Protein AF-A0A7C3QCJ1-F1 (afdb_monomer)

Structure (mmCIF, N/CA/C/O backbone):
data_AF-A0A7C3QCJ1-F1
#
_entry.id   AF-A0A7C3QCJ1-F1
#
loop_
_atom_site.group_PDB
_atom_site.id
_atom_site.type_symbol
_atom_site.label_atom_id
_atom_site.label_alt_id
_atom_site.label_comp_id
_atom_site.label_asym_id
_atom_site.label_entity_id
_atom_site.label_seq_id
_atom_site.pdbx_PDB_ins_code
_atom_site.Cartn_x
_atom_site.Cartn_y
_atom_site.Cartn_z
_atom_site.occupancy
_atom_site.B_iso_or_equiv
_atom_site.auth_seq_id
_atom_site.auth_comp_id
_atom_site.auth_asym_id
_atom_site.auth_atom_id
_atom_site.pdbx_PDB_model_num
ATOM 1 N N . MET A 1 1 ? -10.443 -19.341 -6.852 1.00 57.94 1 MET A N 1
ATOM 2 C CA . MET A 1 1 ? -9.306 -18.394 -6.802 1.00 57.94 1 MET A CA 1
ATOM 3 C C . MET A 1 1 ? -9.192 -17.899 -5.368 1.00 57.94 1 MET A C 1
ATOM 5 O O . MET A 1 1 ? -10.206 -17.455 -4.836 1.00 57.94 1 MET A O 1
ATOM 9 N N . ALA A 1 2 ? -8.041 -18.061 -4.709 1.00 78.69 2 ALA A N 1
ATOM 10 C CA . ALA A 1 2 ? -7.863 -17.584 -3.336 1.00 78.69 2 ALA A CA 1
ATOM 11 C C . ALA A 1 2 ? -8.094 -16.061 -3.277 1.00 78.69 2 ALA A C 1
ATOM 13 O O . ALA A 1 2 ? -7.803 -15.354 -4.245 1.00 78.69 2 ALA A O 1
ATOM 14 N N . GLY A 1 3 ? -8.625 -15.540 -2.164 1.00 90.12 3 GLY A N 1
ATOM 15 C CA . GLY A 1 3 ? -8.969 -14.112 -2.040 1.00 90.12 3 GLY A CA 1
ATOM 16 C C . GLY A 1 3 ? -7.797 -13.168 -2.343 1.00 90.12 3 GLY A C 1
ATOM 17 O O . GLY A 1 3 ? -7.993 -12.096 -2.912 1.00 90.12 3 GLY A O 1
ATOM 18 N N . PHE A 1 4 ? -6.572 -13.612 -2.054 1.00 89.50 4 PHE A N 1
ATOM 19 C CA . PHE A 1 4 ? -5.340 -12.893 -2.362 1.00 89.50 4 PHE A CA 1
ATOM 20 C C . PHE A 1 4 ? -5.078 -12.743 -3.867 1.00 89.50 4 PHE A C 1
ATOM 22 O O . PHE A 1 4 ? -4.797 -11.639 -4.327 1.00 89.50 4 PHE A O 1
ATOM 29 N N . ASP A 1 5 ? -5.227 -13.808 -4.658 1.00 92.81 5 ASP A N 1
ATOM 30 C CA . ASP A 1 5 ? -4.976 -13.741 -6.104 1.00 92.81 5 ASP A CA 1
ATOM 31 C C . ASP A 1 5 ? -6.014 -12.850 -6.796 1.00 92.81 5 ASP A C 1
ATOM 33 O O . ASP A 1 5 ? -5.682 -12.087 -7.705 1.00 92.81 5 ASP A O 1
ATOM 37 N N . LYS A 1 6 ? -7.265 -12.871 -6.311 1.00 93.69 6 LYS A N 1
ATOM 38 C CA . LYS A 1 6 ? -8.297 -11.929 -6.763 1.00 93.69 6 LYS A CA 1
ATOM 39 C C . LYS A 1 6 ? -7.908 -10.488 -6.427 1.00 93.69 6 LYS A C 1
ATOM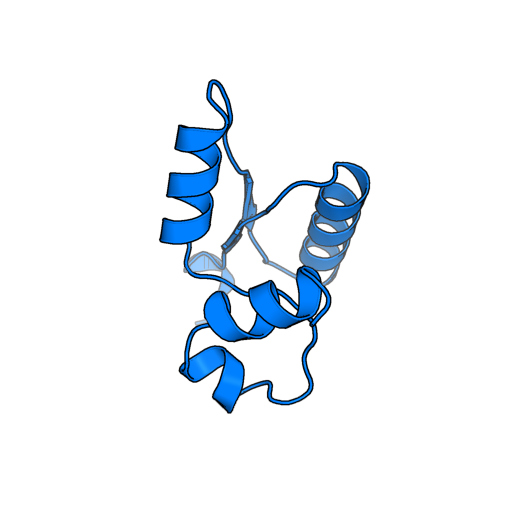 41 O O . LYS A 1 6 ? -8.031 -9.622 -7.289 1.00 93.69 6 LYS A O 1
ATOM 46 N N . ALA A 1 7 ? -7.413 -10.230 -5.214 1.00 92.31 7 ALA A N 1
ATOM 47 C CA . ALA A 1 7 ? -6.956 -8.903 -4.805 1.00 92.31 7 ALA A CA 1
ATOM 48 C C . ALA A 1 7 ? -5.787 -8.402 -5.666 1.00 92.31 7 ALA A C 1
ATOM 50 O O . ALA A 1 7 ? -5.795 -7.244 -6.076 1.00 92.31 7 ALA A O 1
ATOM 51 N N . LEU A 1 8 ? -4.822 -9.264 -6.003 1.00 93.00 8 LEU A N 1
ATOM 52 C CA . LEU A 1 8 ? -3.726 -8.909 -6.909 1.00 93.00 8 LEU A CA 1
ATOM 53 C C . LEU A 1 8 ? -4.226 -8.558 -8.313 1.00 93.00 8 LEU A C 1
ATOM 55 O O . LEU A 1 8 ? -3.745 -7.583 -8.887 1.00 93.00 8 LEU A O 1
ATOM 59 N N . ALA A 1 9 ? -5.192 -9.314 -8.841 1.00 90.56 9 ALA A N 1
ATOM 60 C CA . ALA A 1 9 ? -5.739 -9.093 -10.177 1.00 90.56 9 ALA A CA 1
ATOM 61 C C . ALA A 1 9 ? -6.521 -7.773 -10.297 1.00 90.56 9 ALA A C 1
ATOM 63 O O . ALA A 1 9 ? -6.416 -7.097 -11.316 1.00 90.56 9 ALA A O 1
ATOM 64 N N . VAL A 1 10 ? -7.294 -7.398 -9.270 1.00 91.69 10 VAL A N 1
ATOM 65 C CA . VAL A 1 10 ? -8.154 -6.196 -9.319 1.00 91.69 10 VAL A CA 1
ATOM 66 C C . VAL A 1 10 ? -7.511 -4.954 -8.706 1.00 91.69 10 VAL A C 1
ATOM 68 O O . VAL A 1 10 ? -7.829 -3.835 -9.097 1.00 91.69 10 VAL A O 1
ATOM 71 N N . GLY A 1 11 ? -6.646 -5.131 -7.707 1.00 91.81 11 GLY A N 1
ATOM 72 C CA . GLY A 1 11 ? -6.097 -4.032 -6.918 1.00 91.81 11 GLY A CA 1
ATOM 73 C C . GLY A 1 11 ? -4.898 -3.357 -7.573 1.00 91.81 11 GLY A C 1
ATOM 74 O O . GLY A 1 11 ? -4.692 -2.159 -7.374 1.00 91.81 11 GLY A O 1
ATOM 75 N N . ARG A 1 12 ? -4.110 -4.106 -8.353 1.00 95.94 12 ARG A N 1
ATOM 76 C CA . ARG A 1 12 ? -2.903 -3.589 -9.003 1.00 95.94 12 ARG A CA 1
ATOM 77 C C . ARG A 1 12 ? -3.268 -2.797 -10.263 1.00 95.94 12 ARG A C 1
ATOM 79 O O . ARG A 1 12 ? -3.834 -3.375 -11.189 1.00 95.94 12 ARG A O 1
ATOM 86 N N . PRO A 1 13 ? -2.916 -1.503 -10.351 1.00 94.62 13 PRO A N 1
ATOM 87 C CA . PRO A 1 13 ? -3.175 -0.713 -11.549 1.00 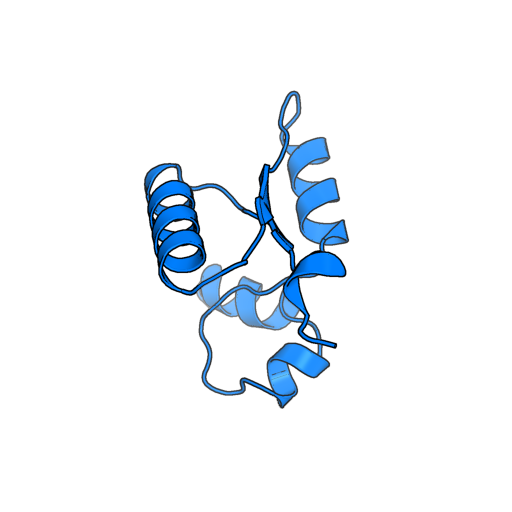94.62 13 PRO A CA 1
ATOM 88 C C . PRO A 1 13 ? -2.434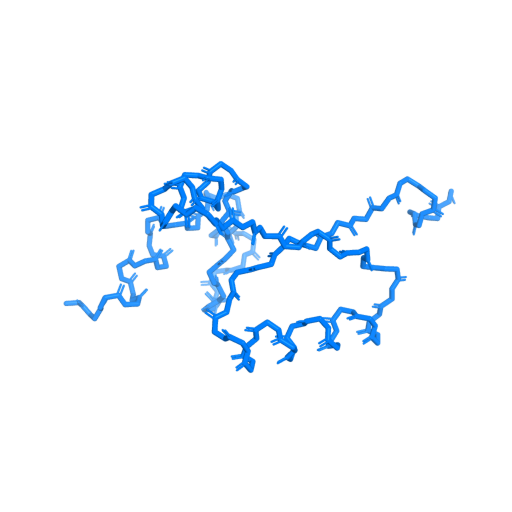 -1.260 -12.789 1.00 94.62 13 PRO A C 1
ATOM 90 O O . PRO A 1 13 ? -1.373 -1.876 -12.639 1.00 94.62 13 PRO A O 1
ATOM 93 N N . PRO A 1 14 ? -2.919 -1.002 -14.021 1.00 94.62 14 PRO A N 1
ATOM 94 C CA . PRO A 1 14 ? -2.341 -1.576 -15.243 1.00 94.62 14 PRO A CA 1
ATOM 95 C C . PRO A 1 14 ? -0.836 -1.328 -15.422 1.00 94.62 14 PRO A C 1
ATOM 97 O O . PRO A 1 14 ? -0.105 -2.218 -15.853 1.00 94.62 14 PRO A O 1
ATOM 100 N N . ASN A 1 15 ? -0.340 -0.147 -15.043 1.00 95.12 15 ASN A N 1
ATOM 101 C CA . ASN A 1 15 ? 1.089 0.174 -15.088 1.00 95.12 15 ASN A CA 1
ATOM 102 C C . ASN A 1 15 ? 1.912 -0.682 -14.111 1.00 95.12 15 ASN A C 1
ATOM 104 O O . ASN A 1 15 ? 2.997 -1.130 -14.467 1.00 95.12 15 ASN A O 1
ATOM 108 N N . ILE A 1 16 ? 1.393 -0.963 -12.914 1.00 95.31 16 ILE A N 1
ATOM 109 C CA . ILE A 1 16 ? 2.042 -1.847 -11.937 1.00 95.31 16 ILE A CA 1
ATOM 110 C C . ILE A 1 16 ? 2.062 -3.290 -12.439 1.00 95.31 16 ILE A C 1
ATOM 112 O O . ILE A 1 16 ? 3.057 -3.988 -12.240 1.00 95.31 16 ILE A O 1
ATOM 116 N N . VAL A 1 17 ? 0.979 -3.761 -13.062 1.00 95.12 17 VAL A N 1
ATOM 117 C CA . VAL A 1 17 ? 0.933 -5.102 -13.669 1.00 95.12 17 VAL A CA 1
ATOM 118 C C . VAL A 1 17 ? 1.963 -5.208 -14.794 1.00 95.12 17 VAL A C 1
ATOM 120 O O . VAL A 1 17 ? 2.738 -6.161 -14.812 1.00 95.12 17 VAL A O 1
ATOM 123 N N . LYS A 1 18 ? 2.038 -4.193 -15.664 1.00 96.62 18 LYS A N 1
ATOM 124 C CA . LYS A 1 18 ? 2.990 -4.135 -16.782 1.00 96.62 18 LYS A CA 1
ATOM 125 C C . LYS A 1 18 ? 4.454 -4.074 -16.328 1.00 96.62 18 LYS A C 1
ATOM 127 O O . LYS A 1 18 ? 5.279 -4.791 -16.879 1.00 96.62 18 LYS A O 1
ATOM 132 N N . LEU A 1 19 ? 4.784 -3.214 -15.361 1.00 96.88 19 LEU A N 1
ATOM 133 C CA . LEU A 1 19 ? 6.167 -3.003 -14.903 1.00 96.88 19 LEU A CA 1
ATOM 134 C C . LEU A 1 19 ? 6.681 -4.139 -14.014 1.00 96.88 19 LEU A C 1
ATOM 136 O O . LEU A 1 19 ? 7.875 -4.420 -14.004 1.00 96.88 19 LEU A O 1
ATOM 140 N N . PHE A 1 20 ? 5.790 -4.796 -13.267 1.00 95.62 20 PHE A N 1
ATOM 141 C CA . PHE A 1 20 ? 6.164 -5.812 -12.284 1.00 95.62 20 PHE A CA 1
ATOM 142 C C . PHE A 1 20 ? 5.358 -7.108 -12.465 1.00 95.62 20 PHE A C 1
ATOM 144 O O . PHE A 1 20 ? 4.661 -7.526 -11.535 1.00 95.62 20 PHE A O 1
ATOM 151 N N . PRO A 1 21 ? 5.425 -7.777 -13.627 1.00 93.38 21 PRO A N 1
ATOM 152 C CA . PRO A 1 21 ? 4.524 -8.885 -13.967 1.00 93.38 21 PRO A CA 1
ATOM 153 C C . PRO A 1 21 ? 4.578 -10.044 -12.960 1.00 93.38 21 PRO A C 1
ATOM 155 O O . PRO A 1 21 ? 3.547 -10.623 -12.634 1.00 93.38 21 PRO A O 1
ATOM 158 N N . ASN A 1 22 ? 5.750 -10.304 -12.374 1.00 94.69 22 ASN A N 1
ATOM 159 C CA . ASN A 1 22 ? 5.965 -11.394 -11.414 1.00 94.69 22 ASN A CA 1
ATOM 160 C C . ASN A 1 22 ? 5.785 -10.976 -9.943 1.00 94.69 22 ASN A C 1
ATOM 162 O O . ASN A 1 22 ? 5.940 -11.795 -9.037 1.00 94.69 22 ASN A O 1
ATOM 166 N N . SER A 1 23 ? 5.495 -9.699 -9.671 1.00 92.44 23 SER A N 1
ATOM 167 C CA . SER A 1 23 ? 5.326 -9.220 -8.299 1.00 92.44 23 SER A CA 1
ATOM 168 C C . SER A 1 23 ? 4.032 -9.748 -7.688 1.00 92.44 23 SER A C 1
ATOM 170 O O . SER A 1 23 ? 2.962 -9.663 -8.286 1.00 92.44 23 SER A O 1
ATOM 172 N N . ARG A 1 24 ? 4.119 -10.237 -6.450 1.00 92.00 24 ARG A N 1
ATOM 173 C CA . ARG A 1 24 ? 2.958 -10.586 -5.616 1.00 92.00 24 ARG A CA 1
ATOM 174 C C . ARG A 1 24 ? 2.638 -9.497 -4.588 1.00 92.00 24 ARG A C 1
ATOM 176 O O . ARG A 1 24 ? 1.882 -9.739 -3.658 1.00 92.00 24 ARG A O 1
ATOM 183 N N . ALA A 1 25 ? 3.219 -8.304 -4.727 1.00 92.50 25 ALA A N 1
ATOM 184 C CA . ALA A 1 25 ? 2.900 -7.172 -3.866 1.00 92.50 25 ALA A CA 1
ATOM 185 C C . ALA A 1 25 ? 1.585 -6.516 -4.304 1.00 92.50 25 ALA A C 1
ATOM 187 O O . ALA A 1 25 ? 1.383 -6.216 -5.485 1.00 92.50 25 ALA A O 1
ATOM 188 N N . LEU A 1 26 ? 0.711 -6.236 -3.338 1.00 92.94 26 LEU A N 1
ATOM 189 C CA . LEU A 1 26 ? -0.531 -5.503 -3.564 1.00 92.94 26 LEU A CA 1
ATOM 190 C C . LEU A 1 26 ? -0.250 -3.990 -3.584 1.00 92.94 26 LEU A C 1
ATOM 192 O O . LEU A 1 26 ? -0.569 -3.263 -2.648 1.00 92.94 26 LEU A O 1
ATOM 196 N N . LEU A 1 27 ? 0.401 -3.525 -4.652 1.00 94.25 27 LEU A N 1
ATOM 197 C CA . LEU A 1 27 ? 0.613 -2.101 -4.912 1.00 94.25 27 LEU A CA 1
ATOM 198 C C . LEU A 1 27 ? -0.656 -1.519 -5.540 1.00 94.25 27 LEU A C 1
ATOM 200 O O . LEU A 1 27 ? -0.971 -1.816 -6.693 1.00 94.25 27 LEU A O 1
ATOM 204 N N . VAL A 1 28 ? -1.384 -0.719 -4.767 1.00 95.12 28 VAL A N 1
ATOM 205 C CA . VAL A 1 28 ? -2.701 -0.167 -5.121 1.00 95.12 28 VAL A CA 1
ATOM 206 C C . VAL A 1 28 ? -2.648 1.355 -5.235 1.00 95.12 28 VAL A C 1
ATOM 208 O O . VAL A 1 28 ? -1.706 1.997 -4.778 1.00 95.12 28 VAL A O 1
ATOM 211 N N . SER A 1 29 ? -3.689 1.954 -5.814 1.00 93.38 29 SER A N 1
ATOM 212 C CA . SER A 1 29 ? -3.885 3.408 -5.754 1.00 93.38 29 SER A CA 1
ATOM 213 C C . SER A 1 29 ? -4.179 3.871 -4.321 1.00 93.38 29 SER A C 1
ATOM 215 O O . SER A 1 29 ? -4.924 3.206 -3.599 1.00 93.38 29 SER A O 1
ATOM 217 N N . GLY A 1 30 ? -3.702 5.062 -3.941 1.00 94.19 30 GLY A N 1
ATOM 218 C CA . GLY A 1 30 ? -4.033 5.692 -2.657 1.00 94.19 30 GLY A CA 1
ATOM 219 C C . GLY A 1 30 ? -5.543 5.840 -2.415 1.00 94.19 30 GLY A C 1
ATOM 220 O O . GLY A 1 30 ? -5.992 5.695 -1.284 1.00 94.19 30 GLY A O 1
ATOM 221 N N . LYS A 1 31 ? -6.356 5.985 -3.475 1.00 94.00 31 LYS A N 1
ATOM 222 C CA . LYS A 1 31 ? -7.829 6.024 -3.377 1.00 94.00 31 LYS A CA 1
ATOM 223 C C . LYS A 1 31 ? -8.431 4.733 -2.808 1.00 94.00 31 LYS A C 1
ATOM 225 O O . LYS A 1 31 ? -9.493 4.761 -2.195 1.00 94.00 31 LYS A O 1
ATOM 230 N N . VAL A 1 32 ? -7.785 3.588 -3.039 1.00 94.25 32 VAL A N 1
ATOM 231 C CA . VAL A 1 32 ? -8.224 2.301 -2.475 1.00 94.25 32 VAL A CA 1
ATOM 232 C C . VAL A 1 32 ? -7.948 2.266 -0.975 1.00 94.25 32 VAL A C 1
ATOM 234 O O . VAL A 1 32 ? -8.801 1.815 -0.217 1.00 94.25 32 VAL A O 1
ATOM 237 N N . ILE A 1 33 ? -6.789 2.780 -0.553 1.00 95.88 33 ILE A N 1
ATOM 238 C CA . ILE A 1 33 ? -6.424 2.881 0.864 1.00 95.88 33 ILE A CA 1
ATOM 239 C C . ILE A 1 33 ? -7.376 3.835 1.590 1.00 95.88 33 ILE A C 1
ATOM 241 O O . ILE A 1 33 ? -7.925 3.459 2.620 1.00 95.88 33 ILE A O 1
ATOM 245 N N . ASP A 1 34 ? -7.628 5.014 1.023 1.00 95.75 34 ASP A N 1
ATOM 246 C CA . ASP A 1 34 ? -8.578 6.004 1.546 1.00 95.75 34 ASP A CA 1
ATOM 247 C C . ASP A 1 34 ? -9.966 5.389 1.794 1.00 95.75 34 ASP A C 1
ATOM 249 O O . ASP A 1 34 ? -10.442 5.343 2.928 1.00 95.75 34 ASP A O 1
ATOM 253 N N . ARG A 1 35 ? -10.550 4.758 0.766 1.00 95.88 35 ARG A N 1
ATOM 254 C CA . ARG A 1 35 ? -11.832 4.043 0.882 1.00 95.88 35 ARG A CA 1
ATOM 255 C C . ARG A 1 35 ? -11.814 2.946 1.945 1.00 95.88 35 ARG A C 1
ATOM 257 O O . ARG A 1 35 ? -12.815 2.756 2.632 1.00 95.88 35 ARG A O 1
ATOM 264 N N . ALA A 1 36 ? -10.706 2.216 2.079 1.00 95.06 36 ALA A N 1
ATOM 265 C CA . ALA A 1 36 ? -10.568 1.180 3.097 1.00 95.06 36 ALA A CA 1
ATOM 266 C C . ALA A 1 36 ? -10.530 1.770 4.516 1.00 95.06 36 ALA A C 1
ATOM 268 O O . ALA A 1 36 ? -11.127 1.190 5.422 1.00 95.06 36 ALA A O 1
ATOM 269 N N . MET A 1 37 ? -9.881 2.922 4.716 1.00 97.50 37 MET A N 1
ATOM 270 C CA . MET A 1 37 ? -9.882 3.619 6.007 1.00 97.50 37 MET A CA 1
ATOM 271 C C . MET A 1 37 ? -11.281 4.135 6.355 1.00 97.50 37 MET A C 1
ATOM 273 O O . MET A 1 37 ? -11.748 3.899 7.470 1.00 97.50 37 MET A O 1
ATOM 277 N N . THR A 1 38 ? -11.984 4.752 5.396 1.00 97.31 38 THR A N 1
ATOM 278 C CA . THR A 1 38 ? -13.378 5.191 5.585 1.00 97.31 38 THR A CA 1
ATOM 279 C C . THR A 1 38 ? -14.286 4.023 5.956 1.00 97.31 38 THR A C 1
ATOM 281 O O . THR A 1 38 ? -15.042 4.123 6.917 1.00 97.31 38 THR A O 1
ATOM 284 N N . ALA A 1 39 ? -14.189 2.905 5.230 1.00 97.50 39 ALA A N 1
ATOM 285 C CA . ALA A 1 39 ? -15.002 1.719 5.488 1.00 97.50 39 ALA A CA 1
ATOM 286 C C . ALA A 1 39 ? -14.690 1.067 6.844 1.00 97.50 39 ALA A C 1
ATOM 288 O O . ALA A 1 39 ? -15.593 0.539 7.487 1.00 97.50 39 ALA A O 1
ATOM 289 N N . LYS A 1 40 ? -13.424 1.100 7.285 1.00 96.75 40 LYS A N 1
ATOM 290 C CA . LYS A 1 40 ? -13.018 0.593 8.602 1.00 96.75 40 LYS A CA 1
ATOM 291 C C . LYS A 1 40 ? -13.523 1.481 9.745 1.00 96.75 40 LYS A C 1
ATOM 293 O O . LYS A 1 40 ? -13.838 0.951 10.805 1.00 96.75 40 LYS A O 1
ATOM 298 N N . GLY A 1 41 ? -13.616 2.794 9.520 1.00 96.88 41 GLY A N 1
ATOM 299 C CA . GLY A 1 41 ? -14.020 3.778 10.523 1.00 96.88 41 GLY A CA 1
ATOM 300 C C . GLY A 1 41 ? -12.931 4.033 11.569 1.00 96.88 41 GLY A C 1
ATOM 301 O O . GLY A 1 41 ? -12.172 3.134 11.925 1.00 96.88 41 GLY A O 1
ATOM 302 N N . GLN A 1 42 ? -12.826 5.284 12.038 1.00 95.81 42 GLN A N 1
ATOM 303 C CA . GLN A 1 42 ? -11.842 5.707 13.055 1.00 95.81 42 GLN A CA 1
ATOM 304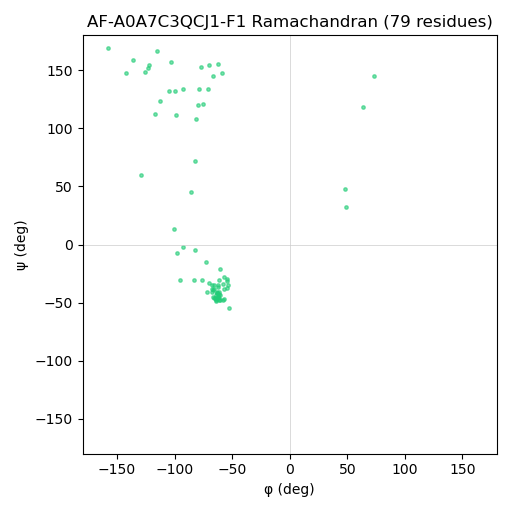 C C . GLN A 1 42 ? -10.402 5.242 12.750 1.00 95.81 42 GLN A C 1
ATOM 306 O O . GLN A 1 42 ? -9.617 4.946 13.650 1.00 95.81 42 GLN A O 1
ATOM 311 N N . ALA A 1 43 ? -10.059 5.148 11.465 1.00 96.25 43 ALA A N 1
ATOM 312 C CA . ALA A 1 43 ? -8.795 4.617 10.988 1.00 96.25 43 ALA A CA 1
ATOM 313 C C . ALA A 1 43 ? -8.105 5.630 10.076 1.00 96.25 43 ALA A C 1
ATOM 315 O O . ALA A 1 43 ? -8.749 6.374 9.340 1.00 96.25 43 ALA A O 1
ATOM 316 N N . MET A 1 44 ? -6.777 5.608 10.104 1.00 95.50 44 MET A N 1
ATOM 317 C CA . MET A 1 44 ? -5.916 6.341 9.184 1.00 95.50 44 MET A CA 1
ATOM 318 C C . MET A 1 44 ? -4.770 5.439 8.725 1.00 95.50 44 MET A C 1
ATOM 320 O O . MET A 1 44 ? -4.426 4.465 9.397 1.00 95.50 44 MET A O 1
ATOM 324 N N . THR A 1 45 ? -4.162 5.778 7.590 1.00 95.94 45 THR A N 1
ATOM 325 C CA . THR A 1 45 ? -2.916 5.154 7.132 1.00 95.94 45 THR A CA 1
ATOM 326 C C . THR A 1 45 ? -1.740 6.091 7.392 1.00 95.94 45 THR A C 1
ATOM 328 O O . THR A 1 45 ? -1.913 7.303 7.504 1.00 95.94 45 THR A O 1
ATOM 331 N N . ILE A 1 46 ? -0.538 5.528 7.475 1.00 96.06 46 ILE A N 1
ATOM 332 C CA . ILE A 1 46 ? 0.700 6.297 7.586 1.00 96.06 46 ILE A CA 1
ATOM 333 C C . ILE A 1 46 ? 1.263 6.514 6.179 1.00 96.06 46 ILE A C 1
ATOM 335 O O . ILE A 1 46 ? 1.355 5.561 5.403 1.00 96.06 46 ILE A O 1
ATOM 339 N N . ALA A 1 47 ? 1.679 7.745 5.880 1.00 96.25 47 ALA A N 1
ATOM 340 C CA . ALA A 1 47 ? 2.563 8.058 4.763 1.00 96.25 47 ALA A CA 1
ATOM 341 C C . ALA A 1 47 ? 3.992 8.207 5.296 1.00 96.25 47 ALA A C 1
ATOM 343 O O . ALA A 1 47 ? 4.284 9.107 6.081 1.00 96.25 47 ALA A O 1
ATOM 344 N N . ALA A 1 48 ? 4.868 7.274 4.934 1.00 96.19 48 ALA A N 1
ATOM 345 C CA . ALA A 1 48 ? 6.255 7.265 5.363 1.00 96.19 48 ALA A CA 1
ATOM 346 C C . ALA A 1 48 ? 7.170 7.707 4.224 1.00 96.19 48 ALA A C 1
ATOM 348 O O . ALA A 1 48 ? 7.098 7.195 3.106 1.00 96.19 48 ALA A O 1
ATOM 349 N N . ASN A 1 49 ? 8.082 8.622 4.528 1.00 93.88 49 ASN A N 1
ATOM 350 C CA . ASN A 1 49 ? 9.025 9.115 3.543 1.00 93.88 49 ASN A CA 1
ATOM 351 C C . ASN A 1 49 ? 10.134 8.078 3.257 1.00 93.88 49 ASN A C 1
ATOM 353 O O . ASN A 1 49 ? 10.873 7.666 4.153 1.00 93.88 49 ASN A O 1
ATOM 357 N N . GLY A 1 50 ? 10.260 7.661 2.001 1.00 94.06 50 GLY A N 1
ATOM 358 C CA . GLY A 1 50 ? 11.178 6.640 1.503 1.00 94.06 50 GLY A CA 1
ATOM 359 C C . GLY A 1 50 ? 12.581 7.146 1.157 1.00 94.06 50 GLY A C 1
ATOM 360 O O . GLY A 1 50 ? 13.107 6.759 0.119 1.00 94.06 50 GLY A O 1
ATOM 361 N N . ARG A 1 51 ? 13.204 7.971 2.010 1.00 91.44 51 ARG A N 1
ATOM 362 C CA . ARG A 1 51 ? 14.520 8.612 1.747 1.00 91.44 51 ARG A CA 1
ATOM 363 C C . ARG A 1 51 ? 15.664 7.649 1.456 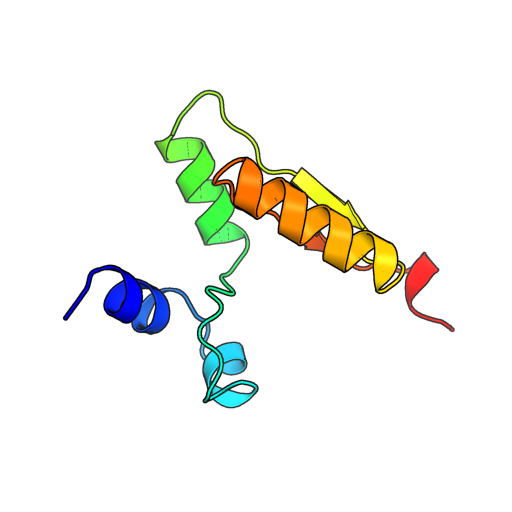1.00 91.44 51 ARG A C 1
ATOM 365 O O . ARG A 1 51 ? 16.646 8.005 0.821 1.00 91.44 51 ARG A O 1
ATOM 372 N N . ASN A 1 52 ? 15.587 6.435 1.993 1.00 91.94 52 ASN A N 1
ATOM 373 C CA . ASN A 1 52 ? 16.582 5.401 1.757 1.00 91.94 52 ASN A CA 1
ATOM 374 C C . ASN A 1 52 ? 16.005 4.005 2.013 1.00 91.94 52 ASN A C 1
ATOM 376 O O . ASN A 1 52 ? 14.927 3.821 2.586 1.00 91.94 52 ASN A O 1
ATOM 380 N N . ASN A 1 53 ? 16.776 2.998 1.611 1.00 95.00 53 ASN A N 1
ATOM 381 C CA . ASN A 1 53 ? 16.386 1.599 1.718 1.00 95.00 53 ASN A CA 1
ATOM 382 C C . ASN A 1 53 ? 16.160 1.140 3.174 1.00 95.00 53 ASN A C 1
ATOM 384 O O . ASN A 1 53 ? 15.253 0.347 3.430 1.00 95.00 53 ASN A O 1
ATOM 388 N N . PHE A 1 54 ? 16.940 1.658 4.131 1.00 96.56 54 PHE A N 1
ATOM 389 C CA . PHE A 1 54 ? 16.799 1.316 5.549 1.00 96.56 54 PHE A CA 1
ATOM 390 C C . PHE A 1 54 ? 15.419 1.720 6.086 1.00 96.56 54 PHE A C 1
ATOM 392 O O . PHE A 1 54 ? 14.733 0.893 6.692 1.00 96.56 54 PHE A O 1
ATOM 399 N N . ILE A 1 55 ? 14.966 2.941 5.778 1.00 95.12 55 ILE A N 1
ATOM 400 C CA . ILE A 1 55 ? 13.639 3.433 6.172 1.00 95.12 55 ILE A CA 1
ATOM 401 C C . ILE A 1 55 ? 12.538 2.605 5.505 1.00 95.12 55 ILE A C 1
ATOM 403 O O . ILE A 1 55 ? 11.652 2.106 6.197 1.00 95.12 55 ILE A O 1
ATOM 407 N N . ILE A 1 56 ? 12.620 2.385 4.188 1.00 96.19 56 ILE A N 1
ATOM 408 C CA . ILE A 1 56 ? 11.613 1.611 3.441 1.00 96.19 56 ILE A CA 1
ATOM 409 C C . ILE A 1 56 ? 11.453 0.203 4.033 1.00 96.19 56 ILE A C 1
ATOM 411 O O . ILE A 1 56 ? 10.335 -0.242 4.296 1.00 96.19 56 ILE A O 1
ATOM 415 N N . ARG A 1 57 ? 12.564 -0.496 4.301 1.00 97.75 57 ARG A N 1
ATOM 416 C CA . ARG A 1 57 ? 12.530 -1.837 4.908 1.00 97.75 57 ARG A CA 1
ATOM 417 C C . ARG A 1 57 ? 11.929 -1.819 6.313 1.00 97.75 57 ARG A C 1
ATOM 419 O O . ARG A 1 57 ? 11.157 -2.719 6.642 1.00 97.75 57 ARG A O 1
ATOM 426 N N . GLY A 1 58 ? 12.267 -0.821 7.129 1.00 97.81 58 GLY A N 1
ATOM 427 C CA . GLY A 1 58 ? 11.707 -0.658 8.472 1.00 97.81 58 GLY A CA 1
ATOM 428 C C . GLY A 1 58 ? 10.192 -0.453 8.445 1.00 97.81 58 GLY A C 1
ATOM 429 O O . GLY A 1 58 ? 9.460 -1.162 9.136 1.00 97.81 58 GLY A O 1
ATOM 430 N N . VAL A 1 59 ? 9.720 0.449 7.583 1.00 98.06 59 VAL A N 1
ATOM 431 C CA . VAL A 1 59 ? 8.295 0.754 7.394 1.00 98.06 59 VAL A CA 1
ATOM 432 C C . VAL A 1 59 ? 7.521 -0.480 6.934 1.00 98.06 59 VAL A C 1
ATOM 434 O O . VAL A 1 59 ? 6.496 -0.810 7.527 1.00 98.06 59 VAL A O 1
ATOM 437 N N . LEU A 1 60 ? 8.024 -1.206 5.929 1.00 96.94 60 LEU A N 1
ATOM 438 C CA . LEU A 1 60 ? 7.368 -2.419 5.428 1.00 96.94 60 LEU A CA 1
ATOM 439 C C . LEU A 1 60 ? 7.263 -3.500 6.512 1.00 96.94 60 LEU A C 1
ATOM 441 O O . LEU A 1 60 ? 6.204 -4.108 6.671 1.00 96.94 60 LEU A O 1
ATOM 445 N N . ARG A 1 61 ? 8.323 -3.707 7.305 1.00 97.88 61 ARG A N 1
ATOM 446 C CA . ARG A 1 61 ? 8.300 -4.651 8.436 1.00 97.88 61 ARG A CA 1
ATOM 447 C C . ARG A 1 61 ? 7.299 -4.233 9.514 1.00 97.88 61 ARG A C 1
ATOM 449 O O . ARG A 1 61 ? 6.584 -5.088 10.033 1.00 97.88 61 ARG A O 1
ATOM 456 N N . ALA A 1 62 ? 7.229 -2.943 9.842 1.00 97.88 62 ALA A N 1
ATOM 457 C CA . ALA A 1 62 ? 6.279 -2.424 10.824 1.00 97.88 62 ALA A CA 1
ATOM 458 C C . ALA A 1 62 ? 4.826 -2.585 10.346 1.00 97.88 62 ALA A C 1
ATOM 460 O O . ALA A 1 62 ?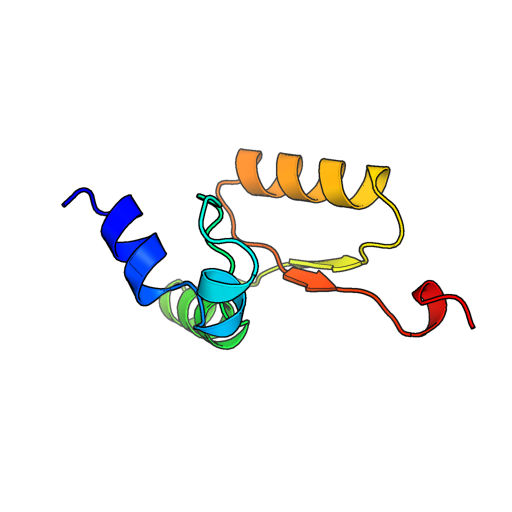 3.993 -3.094 11.093 1.00 97.88 62 ALA A O 1
ATOM 461 N N . ALA A 1 63 ? 4.544 -2.237 9.087 1.00 97.19 63 ALA A N 1
ATOM 462 C CA . ALA A 1 63 ? 3.226 -2.395 8.475 1.00 97.19 63 ALA A CA 1
ATOM 463 C C . ALA A 1 63 ? 2.785 -3.867 8.447 1.00 97.19 63 ALA A C 1
ATOM 465 O O . ALA A 1 63 ? 1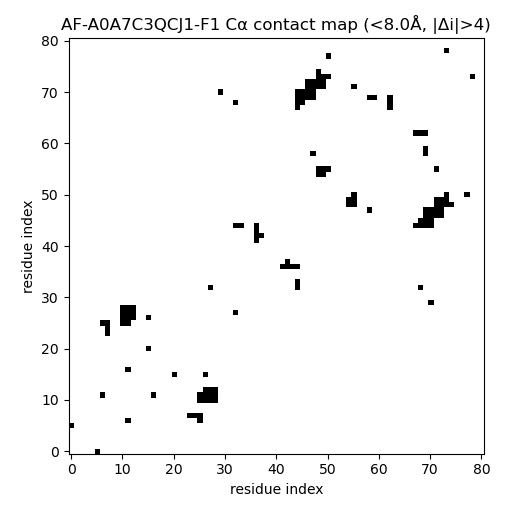.657 -4.182 8.823 1.00 97.19 63 ALA A O 1
ATOM 466 N N . GLN A 1 64 ? 3.697 -4.780 8.093 1.00 96.19 64 GLN A N 1
ATOM 467 C CA . GLN A 1 64 ? 3.426 -6.217 8.106 1.00 96.19 64 GLN A CA 1
ATOM 468 C C . GLN A 1 64 ? 3.148 -6.734 9.524 1.00 96.19 64 GLN A C 1
ATOM 470 O O . GLN A 1 64 ? 2.185 -7.473 9.717 1.00 96.19 64 GLN A O 1
ATOM 475 N N . ARG A 1 65 ? 3.930 -6.311 10.528 1.00 98.00 65 ARG A N 1
ATOM 476 C CA . ARG A 1 65 ? 3.691 -6.668 11.938 1.00 98.00 65 ARG A CA 1
ATOM 477 C C . ARG A 1 65 ? 2.346 -6.143 12.450 1.00 98.00 65 ARG A C 1
ATOM 479 O O . ARG A 1 65 ? 1.696 -6.822 13.236 1.00 98.00 65 ARG A O 1
ATOM 486 N N . ALA A 1 66 ? 1.938 -4.955 12.011 1.00 96.50 66 ALA A N 1
ATOM 487 C CA . ALA A 1 66 ? 0.664 -4.341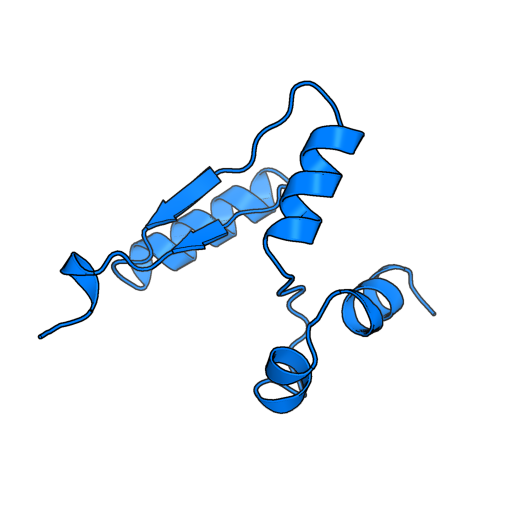 12.379 1.00 96.50 66 ALA A CA 1
ATOM 488 C C . ALA A 1 66 ? -0.528 -4.840 11.542 1.00 96.50 66 ALA A C 1
ATOM 490 O O . ALA A 1 66 ? -1.658 -4.435 11.808 1.00 96.50 66 ALA A O 1
ATOM 491 N N . ASN A 1 67 ? -0.291 -5.683 10.527 1.00 93.56 67 ASN A N 1
ATOM 492 C CA . ASN A 1 67 ? -1.284 -6.068 9.523 1.00 93.56 67 ASN A CA 1
ATOM 493 C C . ASN A 1 67 ? -2.029 -4.848 8.938 1.00 93.56 67 ASN A C 1
ATOM 495 O O . ASN A 1 67 ? -3.260 -4.797 8.888 1.00 93.56 67 ASN A O 1
ATOM 499 N N . ALA A 1 68 ? -1.265 -3.827 8.551 1.00 95.31 68 ALA A N 1
ATOM 500 C CA . ALA A 1 68 ? -1.782 -2.542 8.097 1.00 95.31 68 ALA A CA 1
ATOM 501 C C . ALA A 1 68 ? -1.272 -2.194 6.695 1.00 95.31 68 ALA A C 1
ATOM 503 O O . ALA A 1 68 ? -0.173 -2.577 6.294 1.00 95.31 68 ALA A O 1
ATOM 504 N N . CYS A 1 69 ? -2.064 -1.421 5.953 1.00 95.81 69 CYS A N 1
ATOM 505 C CA . CYS A 1 69 ? -1.588 -0.764 4.741 1.00 95.81 69 CYS A CA 1
ATOM 506 C C . CYS A 1 69 ? -0.743 0.468 5.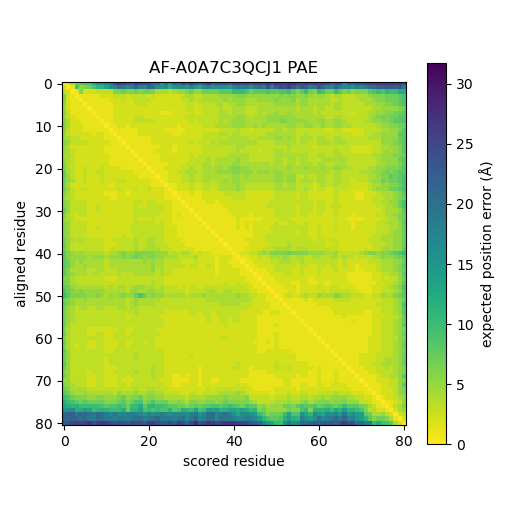093 1.00 95.81 69 CYS A C 1
ATOM 508 O O . CYS A 1 69 ? -0.947 1.108 6.129 1.00 95.81 69 CYS A O 1
ATOM 510 N N . VAL A 1 70 ? 0.175 0.824 4.198 1.00 97.50 70 VAL A N 1
ATOM 511 C CA . VAL A 1 70 ? 1.058 1.982 4.345 1.00 97.50 70 VAL A CA 1
ATOM 512 C C . VAL A 1 70 ? 1.261 2.657 2.994 1.00 97.50 70 VAL A C 1
ATOM 514 O O . VAL A 1 70 ? 1.271 1.987 1.958 1.00 97.50 70 VAL A O 1
ATOM 517 N N . ILE A 1 71 ? 1.427 3.974 3.009 1.00 97.56 71 ILE A N 1
ATOM 518 C CA . ILE A 1 71 ? 1.865 4.761 1.859 1.00 97.56 71 ILE A CA 1
ATOM 519 C C . ILE A 1 71 ? 3.359 5.027 2.032 1.00 97.56 71 ILE A C 1
ATOM 521 O O . ILE A 1 71 ? 3.806 5.418 3.107 1.00 97.56 71 ILE A O 1
ATOM 525 N N . ILE A 1 72 ? 4.139 4.800 0.978 1.00 96.06 72 ILE A N 1
ATOM 526 C CA . ILE A 1 72 ? 5.544 5.205 0.925 1.00 96.06 72 ILE A CA 1
ATOM 527 C C . ILE A 1 72 ? 5.648 6.302 -0.123 1.00 96.06 72 ILE A C 1
ATOM 529 O O . ILE A 1 72 ? 5.250 6.098 -1.270 1.00 96.06 72 ILE A O 1
ATOM 533 N N . GLU A 1 73 ? 6.165 7.454 0.279 1.00 94.75 73 GLU A N 1
ATOM 534 C CA . GLU A 1 73 ? 6.285 8.635 -0.573 1.00 94.75 73 GLU A CA 1
ATOM 535 C C . GLU A 1 73 ? 7.736 9.094 -0.683 1.00 94.75 73 GLU A C 1
ATOM 537 O O . GLU A 1 73 ? 8.548 8.847 0.204 1.00 94.75 73 GLU A O 1
ATOM 542 N N . ILE A 1 74 ? 8.068 9.772 -1.775 1.00 91.56 74 ILE A N 1
ATOM 543 C CA . ILE A 1 74 ? 9.372 10.405 -1.969 1.00 91.56 74 ILE A CA 1
ATOM 544 C C . ILE A 1 74 ? 9.093 11.898 -2.077 1.00 91.56 74 ILE A C 1
ATOM 546 O O . ILE A 1 74 ? 8.446 12.345 -3.026 1.00 91.56 74 ILE A O 1
ATOM 550 N N . ALA A 1 75 ? 9.532 12.667 -1.081 1.00 88.31 75 ALA A N 1
ATOM 551 C CA . ALA A 1 75 ? 9.415 14.118 -1.147 1.00 88.31 75 ALA A CA 1
ATOM 552 C C . ALA A 1 75 ? 10.371 14.675 -2.208 1.00 88.31 75 ALA A C 1
ATOM 554 O O . ALA A 1 75 ? 11.416 14.091 -2.489 1.00 88.31 75 ALA A O 1
ATOM 555 N N . ARG A 1 76 ? 10.050 15.848 -2.763 1.00 86.75 76 ARG A N 1
ATOM 556 C CA . ARG A 1 76 ? 10.903 16.521 -3.757 1.00 86.75 76 ARG A CA 1
ATOM 557 C C . ARG A 1 76 ? 12.347 16.714 -3.269 1.00 86.75 76 ARG A C 1
ATOM 559 O O . ARG A 1 76 ? 13.262 16.610 -4.075 1.00 86.75 76 ARG A O 1
ATOM 566 N N . SER A 1 77 ? 12.545 16.956 -1.970 1.00 84.00 77 SER A N 1
ATOM 567 C CA . SER A 1 77 ? 13.869 17.087 -1.339 1.00 84.00 77 SER A CA 1
ATOM 568 C C . SER A 1 77 ? 14.741 15.835 -1.452 1.00 84.00 77 SER A C 1
ATOM 570 O O . SER A 1 77 ? 15.956 15.933 -1.337 1.00 84.00 77 SER A O 1
ATOM 572 N N . GLU A 1 78 ? 14.137 14.672 -1.680 1.00 80.88 78 GLU A N 1
ATOM 573 C CA . GLU A 1 78 ? 14.802 13.365 -1.670 1.00 80.88 78 GLU A CA 1
ATOM 574 C C . GLU A 1 78 ? 15.168 12.877 -3.076 1.00 80.88 78 GLU A C 1
ATOM 576 O O . GLU A 1 78 ? 15.815 11.844 -3.221 1.00 80.88 78 GLU A O 1
ATOM 581 N N . GLY A 1 79 ? 14.726 13.589 -4.118 1.00 68.88 79 GLY A N 1
ATOM 582 C CA . GLY A 1 79 ? 14.832 13.138 -5.505 1.00 68.88 79 GLY A CA 1
ATOM 583 C C . GLY A 1 79 ? 16.240 13.169 -6.095 1.00 68.88 79 GLY A C 1
ATOM 584 O O . GLY A 1 79 ? 16.443 12.534 -7.123 1.00 68.88 79 GLY A O 1
ATOM 585 N N . GLY A 1 80 ? 17.192 13.865 -5.457 1.00 66.12 80 GLY A N 1
ATOM 586 C CA . GLY A 1 80 ? 18.460 14.243 -6.086 1.00 66.12 80 GLY A CA 1
ATOM 587 C C . GLY A 1 80 ? 18.199 15.197 -7.258 1.00 66.12 80 GLY A C 1
ATOM 588 O O . GLY A 1 80 ? 17.463 14.864 -8.180 1.00 66.12 80 GLY A O 1
ATOM 589 N N . ALA A 1 81 ? 18.716 16.423 -7.184 1.00 58.22 81 ALA A N 1
ATOM 590 C CA . ALA A 1 81 ? 18.635 17.358 -8.307 1.00 58.22 81 ALA A CA 1
ATOM 591 C C . ALA A 1 81 ? 19.423 16.835 -9.518 1.00 58.22 81 ALA A C 1
ATOM 593 O O . ALA A 1 81 ? 20.497 16.231 -9.288 1.00 58.22 81 ALA A O 1
#

Sequence (81 aa):
MAGFDKALAVGRPPNIVKLFPNSRALLVSGKVIDRAMTAKGQAMTIAANGRNNFIIRGVLRAAQRANACVIIEIARSEGGA

pLDDT: mean 92.71, std 7.72, range [57.94, 98.06]

Mean predicted aligned error: 3.96 Å

Radius of gyration: 14.02 Å; Cα contacts (8 Å, |Δi|>4): 67; chains: 1; bounding box: 34×36×30 Å

Secondary structure (DSSP, 8-state):
--HHHHHHHHHS-HHHHHH-TT-------HHHHHHHHHHHSS---EEEE-SSHHHHHHHHHHHHHTT--EEEE--GGGS--

Foldseek 3Di:
DPPLVVLCVPFQDPVRCVVPVPDSDRDHDVVVLVVVQVVVPPDDAEEAEPLDPVRVVVVVVVCVVVVHDHHYDHDPVSPDD

Nearest PDB structures (foldseek):
  1ve3-assembly1_A-3  TM=5.990E-01  e=6.992E+00  Pyrococcus horikoshii
  5je6-assembly1_A  TM=5.271E-01  e=9.197E+00  Burkholderia glumae

Solvent-accessible surface area (backbone atoms only — not comparable to full-atom values): 5079 Å² total; per-residue (Å²): 129,60,74,64,61,52,44,47,69,72,47,32,47,72,66,54,45,69,77,40,72,85,60,87,68,80,58,55,57,68,68,57,55,52,53,50,26,63,73,66,48,101,53,80,71,55,78,43,70,47,82,43,69,69,51,43,54,51,51,53,53,50,26,60,75,67,74,46,74,72,44,77,42,76,56,81,91,64,65,68,134